Protein AF-A0A2A4AKC6-F1 (afdb_monomer_lite)

Secondary structure (DSSP, 8-state):
---HHHHT-HHHHGGGGT-EEE-S---HHHHHTT---HHHHHHHHHHHHH-TTSEEEEETTTTEEEEE-HHHHHHHHHHHHHHHHHHHTT-----

Sequence (95 aa):
MMGQELFEHPKRQYPHYNITVLDDLGAPEAHLEGIATEEQVAAMDAALENFPDAAITFDEEGGHWIVGEEADINRMFADRDAFVDALENNEDPGI

Structure (mmCIF, N/CA/C/O backbone):
data_AF-A0A2A4AKC6-F1
#
_entry.id   AF-A0A2A4AKC6-F1
#
loop_
_atom_site.group_PDB
_atom_site.id
_atom_site.type_symbol
_atom_site.label_atom_id
_atom_site.label_alt_id
_atom_site.label_comp_id
_atom_site.label_asym_id
_atom_site.label_entity_id
_atom_site.label_seq_id
_atom_site.pdbx_PDB_ins_code
_atom_site.Cartn_x
_atom_site.Cartn_y
_atom_site.Cartn_z
_atom_site.occupancy
_atom_site.B_iso_or_equiv
_atom_site.auth_seq_id
_atom_site.auth_comp_id
_atom_site.auth_asym_id
_atom_site.auth_atom_id
_atom_site.pdbx_PDB_model_num
ATOM 1 N N . MET A 1 1 ? 5.120 -5.886 -16.277 1.00 66.56 1 MET A N 1
ATOM 2 C CA . MET A 1 1 ? 5.962 -4.820 -16.839 1.00 66.56 1 MET A CA 1
ATOM 3 C C . MET A 1 1 ? 5.138 -3.558 -16.804 1.00 66.56 1 MET A C 1
ATOM 5 O O . MET A 1 1 ? 3.994 -3.576 -17.254 1.00 66.56 1 MET A O 1
ATOM 9 N N . MET A 1 2 ? 5.685 -2.541 -16.150 1.00 82.25 2 MET A N 1
ATOM 10 C CA . MET A 1 2 ? 5.024 -1.272 -15.901 1.00 82.25 2 MET A CA 1
ATOM 11 C C . MET A 1 2 ? 5.232 -0.336 -17.087 1.00 82.25 2 MET A C 1
ATOM 13 O O . MET A 1 2 ? 6.366 -0.076 -17.463 1.00 82.25 2 MET A O 1
ATOM 17 N N . GLY A 1 3 ? 4.145 0.168 -17.663 1.00 83.38 3 GLY A N 1
ATOM 18 C CA . GLY A 1 3 ? 4.204 1.203 -18.692 1.00 83.38 3 GLY A CA 1
ATOM 19 C C . GLY A 1 3 ? 4.268 2.609 -18.109 1.00 83.38 3 GLY A C 1
ATOM 20 O O . GLY A 1 3 ? 3.814 2.843 -16.987 1.00 83.38 3 GLY A O 1
ATOM 21 N N . GLN A 1 4 ? 4.729 3.574 -18.911 1.00 84.69 4 GLN A N 1
ATOM 22 C CA . GLN A 1 4 ? 4.801 4.988 -18.516 1.00 84.69 4 GLN A CA 1
ATOM 23 C C . GLN A 1 4 ? 3.454 5.542 -18.018 1.00 84.69 4 GLN A C 1
ATOM 25 O O . GLN A 1 4 ? 3.405 6.211 -16.991 1.00 84.69 4 GLN A O 1
ATOM 30 N N . GLU A 1 5 ? 2.346 5.233 -18.700 1.00 85.50 5 GLU A N 1
ATOM 31 C CA . GLU A 1 5 ? 1.013 5.704 -18.288 1.00 85.50 5 GLU A CA 1
ATOM 32 C C . GLU A 1 5 ? 0.605 5.155 -16.911 1.00 85.50 5 GLU A C 1
ATOM 34 O O . GLU A 1 5 ? -0.046 5.844 -16.127 1.00 85.50 5 GLU A O 1
ATOM 39 N N . LEU A 1 6 ? 0.982 3.910 -16.607 1.00 83.44 6 LEU A N 1
ATOM 40 C CA . LEU A 1 6 ? 0.717 3.304 -15.306 1.00 83.44 6 LEU A CA 1
ATOM 41 C C . LEU A 1 6 ? 1.603 3.919 -14.227 1.00 83.44 6 LEU A C 1
ATOM 43 O O . LEU A 1 6 ? 1.101 4.225 -13.146 1.00 83.44 6 LEU A O 1
ATOM 47 N N . PHE A 1 7 ? 2.878 4.156 -14.528 1.00 85.38 7 PHE A N 1
ATOM 48 C CA . PHE A 1 7 ? 3.805 4.826 -13.621 1.00 85.38 7 PHE A CA 1
ATOM 49 C C . PHE A 1 7 ? 3.312 6.232 -13.236 1.00 85.38 7 PHE A C 1
ATOM 51 O O . PHE A 1 7 ? 3.211 6.553 -12.055 1.00 85.38 7 PHE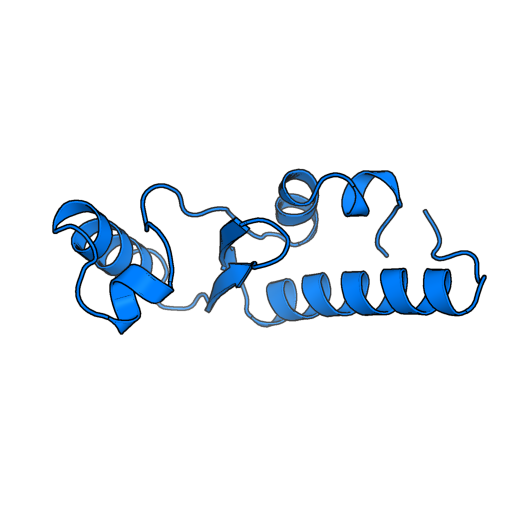 A O 1
ATOM 58 N N . GLU A 1 8 ? 2.878 7.035 -14.213 1.00 87.69 8 GLU A N 1
ATOM 59 C CA . GLU A 1 8 ? 2.341 8.388 -13.988 1.00 87.69 8 GLU A CA 1
ATOM 60 C C . GLU A 1 8 ? 0.970 8.403 -13.279 1.00 87.69 8 GLU A C 1
ATOM 62 O O . GLU A 1 8 ? 0.503 9.449 -12.809 1.00 87.69 8 GLU A O 1
ATOM 67 N N . HIS A 1 9 ? 0.300 7.251 -13.177 1.00 90.25 9 HIS A N 1
ATOM 68 C CA . HIS A 1 9 ? -1.010 7.113 -12.548 1.00 90.25 9 HIS A CA 1
ATOM 69 C C . HIS A 1 9 ? -1.053 5.944 -11.545 1.00 90.25 9 HIS A C 1
ATOM 71 O O . HIS A 1 9 ? -1.711 4.936 -11.823 1.00 90.25 9 HIS A O 1
ATOM 77 N N . PRO A 1 10 ? -0.466 6.090 -10.336 1.00 86.12 10 PRO A N 1
ATOM 78 C CA . PRO A 1 10 ? -0.362 5.023 -9.330 1.00 86.12 10 PRO A CA 1
ATOM 79 C C . PRO A 1 10 ? -1.671 4.284 -9.038 1.00 86.12 10 PRO A C 1
ATOM 81 O O . PRO A 1 10 ? -1.712 3.056 -9.031 1.00 86.12 10 PRO A O 1
ATOM 84 N N . LYS A 1 11 ? -2.793 5.012 -8.941 1.00 89.44 11 LYS A N 1
ATOM 85 C CA . LYS A 1 11 ? -4.129 4.416 -8.751 1.00 89.44 11 LYS A CA 1
ATOM 86 C C . LYS A 1 11 ? -4.543 3.421 -9.832 1.00 89.44 11 LYS A C 1
ATOM 88 O O . LYS A 1 11 ? -5.314 2.506 -9.558 1.00 89.44 11 LYS A O 1
ATOM 93 N N . ARG A 1 12 ? -4.091 3.621 -11.072 1.00 91.50 12 ARG A N 1
ATOM 94 C CA . ARG A 1 12 ? -4.410 2.721 -12.184 1.00 91.50 12 ARG A CA 1
ATOM 95 C C . ARG A 1 12 ? -3.614 1.433 -12.113 1.00 91.50 12 ARG A C 1
ATOM 97 O O . ARG A 1 12 ? -4.040 0.475 -12.734 1.00 91.50 12 ARG A O 1
ATOM 104 N N . GLN A 1 13 ? -2.515 1.395 -11.364 1.00 92.25 13 GLN A N 1
ATOM 105 C CA . GLN A 1 13 ? -1.664 0.218 -11.244 1.00 92.25 13 GLN A CA 1
ATOM 106 C C . GLN A 1 13 ? -2.334 -0.881 -10.424 1.00 92.25 13 GLN A C 1
ATOM 108 O O . GLN A 1 13 ? -2.289 -2.038 -10.829 1.00 92.25 13 GLN A O 1
ATOM 113 N N . TYR A 1 14 ? -2.995 -0.532 -9.315 1.00 95.25 14 TYR A N 1
ATOM 114 C CA . TYR A 1 14 ? -3.489 -1.511 -8.342 1.00 95.25 14 TYR A CA 1
ATOM 115 C C . TYR A 1 14 ? -4.330 -2.645 -8.958 1.00 95.25 14 TYR A C 1
ATOM 117 O O . TYR A 1 14 ? -4.003 -3.811 -8.720 1.00 95.25 14 TYR A O 1
ATOM 125 N N . PRO A 1 15 ? -5.313 -2.379 -9.845 1.00 94.50 15 PRO A N 1
ATOM 126 C CA . PRO A 1 15 ? -6.094 -3.448 -10.467 1.00 94.50 15 PRO A CA 1
ATOM 127 C C . PRO A 1 15 ? -5.272 -4.413 -11.339 1.00 94.50 15 PRO A C 1
ATOM 129 O O . PRO A 1 15 ? -5.662 -5.569 -11.477 1.00 94.50 15 PRO A O 1
ATOM 132 N N . HIS A 1 16 ? -4.137 -3.986 -11.911 1.00 93.62 16 HIS A N 1
ATOM 133 C CA . HIS A 1 16 ? -3.256 -4.872 -12.694 1.00 93.62 16 HIS A CA 1
ATOM 134 C 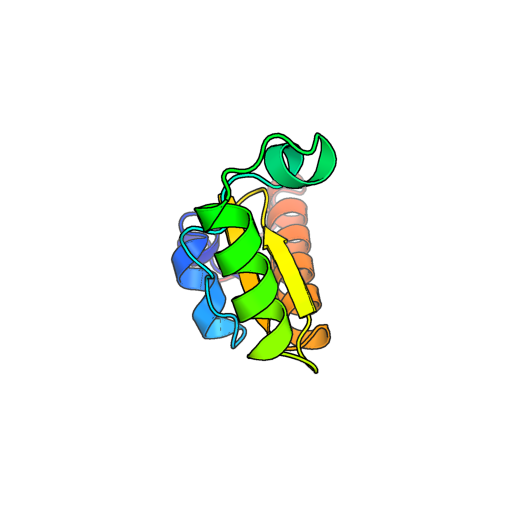C . HIS A 1 16 ? -2.529 -5.906 -11.829 1.00 93.62 16 HIS A C 1
ATOM 136 O O . HIS A 1 16 ? -2.099 -6.942 -12.341 1.00 93.62 16 HIS A O 1
ATOM 142 N N . TYR A 1 17 ? -2.416 -5.634 -10.531 1.00 95.06 17 TYR A N 1
ATOM 143 C CA . TYR A 1 17 ? -1.771 -6.499 -9.552 1.00 95.06 17 TYR A CA 1
ATOM 144 C C . TYR A 1 17 ? -2.780 -7.123 -8.583 1.00 95.06 17 TYR A C 1
ATOM 146 O O . TYR A 1 17 ? -2.371 -7.631 -7.558 1.00 95.06 17 TYR A O 1
ATOM 154 N N . ASN A 1 18 ? -4.088 -7.096 -8.869 1.00 96.25 18 ASN A N 1
ATOM 155 C CA . ASN A 1 18 ? -5.136 -7.557 -7.941 1.00 96.25 18 ASN A CA 1
ATOM 156 C C . ASN A 1 18 ? -5.127 -6.838 -6.575 1.00 96.25 18 ASN A C 1
ATOM 158 O O . ASN A 1 18 ? -5.582 -7.384 -5.571 1.00 96.25 18 ASN A O 1
ATOM 162 N N . ILE A 1 19 ? -4.626 -5.605 -6.537 1.00 97.56 19 ILE A N 1
ATOM 163 C CA . ILE A 1 19 ? -4.547 -4.779 -5.334 1.00 97.56 19 ILE A CA 1
ATOM 164 C C . ILE A 1 19 ? -5.769 -3.860 -5.283 1.00 97.56 19 ILE A C 1
ATOM 166 O O . ILE A 1 19 ? -6.208 -3.314 -6.300 1.00 97.56 19 ILE A O 1
ATOM 170 N N . THR A 1 20 ? -6.312 -3.671 -4.083 1.00 97.00 20 THR A N 1
ATOM 171 C CA . THR A 1 20 ? -7.438 -2.769 -3.818 1.00 97.00 20 THR A CA 1
ATOM 172 C C . THR A 1 20 ? -7.004 -1.638 -2.893 1.00 97.00 20 THR A C 1
ATOM 174 O O . THR A 1 20 ? -6.206 -1.853 -1.988 1.00 97.00 20 THR A O 1
ATOM 177 N N . VAL A 1 21 ? -7.531 -0.433 -3.113 1.00 96.88 21 VAL A N 1
ATOM 178 C CA . VAL A 1 21 ? -7.314 0.718 -2.224 1.00 96.88 21 VAL A CA 1
ATOM 179 C C . VAL A 1 21 ? -8.248 0.626 -1.021 1.00 96.88 21 VAL A C 1
ATOM 181 O O . VAL A 1 21 ? -9.422 0.289 -1.171 1.00 96.88 21 VAL A O 1
ATOM 184 N N . LEU A 1 22 ? -7.723 0.956 0.154 1.00 96.56 22 LEU A N 1
ATOM 185 C CA . LEU A 1 22 ? -8.490 1.161 1.373 1.00 96.56 22 LEU A CA 1
ATOM 186 C C . LEU A 1 22 ? -8.575 2.664 1.656 1.00 96.56 22 LEU A C 1
ATOM 188 O O . LEU A 1 22 ? -7.562 3.329 1.878 1.00 96.56 22 LEU A O 1
ATOM 192 N N . ASP A 1 23 ? -9.789 3.201 1.622 1.00 92.38 23 ASP A N 1
ATOM 193 C CA . ASP A 1 23 ? -10.058 4.610 1.904 1.00 92.38 23 ASP A CA 1
ATOM 194 C C . ASP A 1 23 ? -10.310 4.842 3.403 1.00 92.38 23 ASP A C 1
ATOM 196 O O . ASP A 1 23 ? -10.558 3.910 4.162 1.00 92.38 23 ASP A O 1
ATOM 200 N N . ASP A 1 24 ? -10.247 6.103 3.833 1.00 93.12 24 ASP A N 1
ATOM 201 C CA . ASP A 1 24 ? -10.605 6.561 5.188 1.00 93.12 24 ASP A CA 1
ATOM 202 C C . ASP A 1 24 ? -9.740 6.035 6.351 1.00 93.12 24 ASP A C 1
ATOM 204 O O . ASP A 1 24 ? -9.984 6.369 7.509 1.00 93.12 24 ASP A O 1
ATOM 208 N N . LEU A 1 25 ? -8.654 5.313 6.062 1.00 96.19 25 LEU A N 1
ATOM 209 C CA . LEU A 1 25 ? -7.693 4.861 7.076 1.00 96.19 25 LEU A CA 1
ATOM 210 C C . LEU A 1 25 ? -6.806 6.002 7.609 1.00 96.19 25 LEU A C 1
ATOM 212 O O . LEU A 1 25 ? -6.182 5.845 8.646 1.00 96.19 25 LEU A O 1
ATOM 216 N N . GLY A 1 26 ? -6.741 7.165 6.957 1.00 94.12 26 GLY A N 1
ATOM 217 C CA . GLY A 1 26 ? -5.848 8.258 7.373 1.00 94.12 26 GLY A CA 1
ATOM 218 C C . GLY A 1 26 ? -4.368 7.989 7.069 1.00 94.12 26 GLY A C 1
ATOM 219 O O . GLY A 1 26 ? -4.033 7.050 6.356 1.00 94.12 26 GLY A O 1
ATOM 220 N N . ALA A 1 27 ? -3.468 8.841 7.563 1.00 95.50 27 ALA A N 1
ATOM 221 C CA . ALA A 1 27 ? -2.029 8.697 7.322 1.00 95.50 27 ALA A CA 1
ATOM 222 C C . ALA A 1 27 ? -1.402 7.636 8.255 1.00 95.50 27 ALA A C 1
ATOM 224 O O . ALA A 1 27 ? -1.818 7.551 9.416 1.00 95.50 27 ALA A O 1
ATOM 225 N N . PRO A 1 28 ? -0.393 6.862 7.815 1.00 96.38 28 PRO A N 1
ATOM 226 C CA . PRO A 1 28 ? 0.321 5.914 8.677 1.00 96.38 28 PRO A CA 1
ATOM 227 C C . PRO A 1 28 ? 0.889 6.538 9.948 1.00 96.38 28 PRO A C 1
ATOM 229 O O . PRO A 1 28 ? 0.776 5.958 11.028 1.00 96.38 28 PRO A O 1
ATOM 232 N N . GLU A 1 29 ? 1.431 7.749 9.849 1.00 96.06 29 GLU A N 1
ATOM 233 C CA . GLU A 1 29 ? 1.993 8.486 10.979 1.00 96.06 29 GLU A CA 1
ATOM 234 C C . GLU A 1 29 ? 0.934 8.752 12.049 1.00 96.06 29 GLU A C 1
ATOM 236 O O . GLU A 1 29 ? 1.227 8.663 13.237 1.00 96.06 29 GLU A O 1
ATOM 241 N N . ALA A 1 30 ? -0.320 8.993 11.650 1.00 95.06 30 ALA A N 1
AT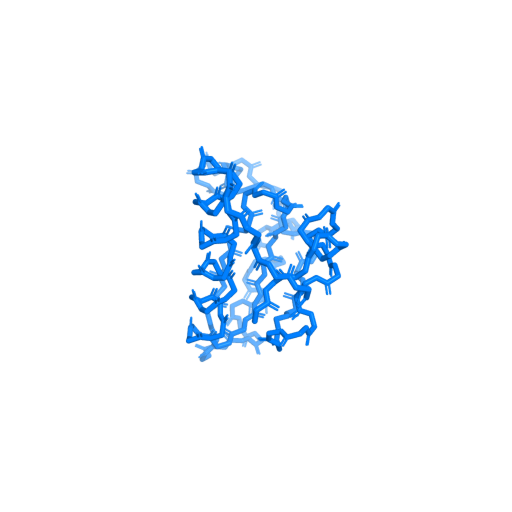OM 242 C CA . ALA A 1 30 ? -1.400 9.223 12.600 1.00 95.06 30 ALA A CA 1
ATOM 243 C C . ALA A 1 30 ? -1.661 7.987 13.477 1.00 95.06 30 ALA A C 1
ATOM 245 O O . ALA A 1 30 ? -1.893 8.120 14.681 1.00 95.06 30 ALA A O 1
ATOM 246 N N . HIS A 1 31 ? -1.574 6.785 12.899 1.00 93.94 31 HIS A N 1
ATOM 247 C CA . HIS A 1 31 ? -1.689 5.528 13.646 1.00 93.94 31 HIS A CA 1
ATOM 248 C C . HIS A 1 31 ? -0.480 5.291 14.549 1.00 93.94 31 HIS A C 1
ATOM 250 O O . HIS A 1 31 ? -0.647 4.943 15.716 1.00 93.94 31 HIS A O 1
ATOM 256 N N . LEU A 1 32 ? 0.732 5.523 14.037 1.00 93.69 32 LEU A N 1
ATOM 257 C CA . LEU A 1 32 ? 1.976 5.326 14.790 1.00 93.69 32 LEU A CA 1
ATOM 258 C C . LEU A 1 32 ? 2.096 6.271 15.991 1.00 93.69 32 LEU A C 1
ATOM 260 O O . LEU A 1 32 ? 2.554 5.867 17.060 1.00 93.69 32 LEU A O 1
ATOM 264 N N . GLU A 1 33 ? 1.676 7.522 15.825 1.00 96.06 33 GLU A N 1
ATOM 265 C CA . GLU A 1 33 ? 1.711 8.547 16.869 1.00 96.06 33 GLU A CA 1
ATOM 266 C C . GLU A 1 33 ? 0.498 8.480 17.811 1.00 96.06 33 GLU A C 1
ATOM 268 O O . GLU A 1 33 ? 0.445 9.209 18.803 1.00 96.06 33 GLU A O 1
ATOM 273 N N . GLY A 1 34 ? -0.477 7.605 17.531 1.00 94.06 34 GLY A N 1
ATOM 274 C CA . GLY A 1 34 ? -1.700 7.474 18.324 1.00 94.06 34 GLY A CA 1
ATOM 275 C C . GLY A 1 34 ? -2.607 8.706 18.253 1.00 94.06 34 GLY A C 1
ATOM 276 O O . GLY A 1 34 ? -3.335 8.989 19.204 1.00 94.06 34 GLY A O 1
ATOM 277 N N . ILE A 1 35 ? -2.538 9.454 17.149 1.00 96.75 35 ILE A N 1
ATOM 278 C CA . ILE A 1 35 ? -3.346 10.655 16.885 1.00 96.75 35 ILE A CA 1
ATOM 279 C C . ILE A 1 35 ? -4.400 10.436 15.792 1.00 96.75 35 ILE A C 1
ATOM 281 O O . ILE A 1 35 ? -5.125 11.373 15.452 1.00 96.75 35 ILE A O 1
ATOM 285 N N . ALA A 1 36 ? -4.483 9.225 15.234 1.00 96.75 36 ALA A N 1
ATOM 286 C CA . ALA A 1 36 ? -5.558 8.824 14.338 1.00 96.75 36 ALA A CA 1
ATOM 287 C C . ALA A 1 36 ? -6.920 9.042 15.012 1.00 96.75 36 ALA A C 1
ATOM 289 O O . ALA A 1 36 ? -7.084 8.837 16.219 1.00 96.75 36 ALA A O 1
ATOM 290 N N . THR A 1 37 ? -7.904 9.485 14.233 1.00 97.94 37 THR A N 1
ATOM 291 C CA . THR A 1 37 ? -9.265 9.677 14.745 1.00 97.94 37 THR A CA 1
ATOM 292 C C . THR A 1 37 ? -9.893 8.331 15.110 1.00 97.94 37 THR A C 1
ATOM 294 O O . THR A 1 37 ? -9.508 7.291 14.581 1.00 97.94 37 THR A O 1
ATOM 297 N N . GLU A 1 38 ? -10.909 8.337 15.979 1.00 97.19 38 GLU A N 1
ATOM 298 C CA . GLU A 1 38 ? -11.656 7.112 16.313 1.00 97.19 38 GLU A CA 1
ATOM 299 C C . GLU A 1 38 ? -12.222 6.426 15.056 1.00 97.19 38 GLU A C 1
ATOM 301 O O . GLU A 1 38 ? -12.216 5.202 14.963 1.00 97.19 38 GLU A O 1
ATOM 306 N N . GLU A 1 39 ? -12.649 7.213 14.062 1.00 97.12 39 GLU A N 1
ATOM 307 C CA . GLU A 1 39 ? -13.125 6.713 12.767 1.00 97.12 39 GLU A CA 1
ATOM 308 C C . GLU A 1 39 ? -12.011 6.017 11.969 1.00 97.12 39 GLU A C 1
ATOM 310 O O . GLU A 1 39 ? -12.237 4.940 11.427 1.00 97.12 39 GLU A O 1
ATOM 315 N N . GLN A 1 40 ? -10.801 6.586 11.938 1.00 97.56 40 GLN A N 1
ATOM 316 C CA . GLN A 1 40 ? -9.645 6.005 11.242 1.00 97.56 40 GLN A CA 1
ATOM 317 C C . GLN A 1 40 ? -9.168 4.710 11.904 1.00 97.56 40 GLN A C 1
ATOM 319 O O . GLN A 1 40 ? -8.834 3.750 11.211 1.00 97.56 40 GLN A O 1
ATOM 324 N N . VAL A 1 41 ? -9.155 4.667 13.240 1.00 97.00 41 VAL A N 1
ATOM 325 C CA . VAL A 1 41 ? -8.822 3.451 13.999 1.00 97.00 41 VAL A CA 1
ATOM 326 C C . VAL A 1 41 ? -9.855 2.361 13.720 1.00 97.00 41 VAL A C 1
ATOM 328 O O . VAL A 1 41 ? -9.483 1.254 13.344 1.00 97.00 41 VAL A O 1
ATOM 331 N N . ALA A 1 42 ? -11.148 2.688 13.799 1.00 97.12 42 ALA A N 1
ATOM 332 C CA . ALA A 1 42 ? -12.213 1.735 13.497 1.00 97.12 42 ALA A CA 1
ATOM 333 C C . ALA A 1 42 ? -12.167 1.240 12.039 1.00 97.12 42 ALA A C 1
ATOM 335 O O . ALA A 1 42 ? -12.434 0.067 11.783 1.00 97.12 42 ALA A O 1
ATOM 336 N N . ALA A 1 43 ? -11.816 2.107 11.084 1.00 97.25 43 ALA A N 1
ATOM 337 C CA . ALA A 1 43 ? -11.645 1.724 9.684 1.00 97.25 43 ALA A CA 1
ATOM 338 C C . ALA A 1 43 ? -10.455 0.770 9.485 1.00 97.25 43 ALA A C 1
ATOM 340 O O . ALA A 1 43 ? -10.577 -0.206 8.744 1.00 97.25 43 ALA A O 1
ATOM 341 N N . MET A 1 44 ? -9.332 1.008 10.173 1.00 96.94 44 MET A N 1
ATOM 342 C CA . MET A 1 44 ? -8.172 0.110 10.162 1.00 96.94 44 MET A CA 1
ATOM 343 C C . MET A 1 44 ? -8.511 -1.258 10.768 1.00 96.94 44 MET A C 1
ATOM 345 O O . MET A 1 44 ? -8.235 -2.286 10.149 1.00 96.94 44 MET A O 1
ATOM 349 N N . ASP A 1 45 ? -9.164 -1.281 11.932 1.00 96.12 45 ASP A N 1
ATOM 350 C CA . ASP A 1 45 ? -9.600 -2.523 12.580 1.00 96.12 45 ASP A CA 1
ATOM 351 C C . ASP A 1 45 ? -10.546 -3.316 11.664 1.00 96.12 45 ASP A C 1
ATOM 353 O O . ASP A 1 45 ? -10.345 -4.508 11.431 1.00 96.12 45 ASP A O 1
ATOM 357 N N . ALA A 1 46 ? -11.528 -2.643 11.054 1.00 97.06 46 ALA A N 1
ATOM 358 C CA . ALA A 1 46 ? -12.439 -3.267 10.100 1.00 97.06 46 ALA A CA 1
ATOM 359 C C . ALA A 1 46 ? -11.712 -3.805 8.856 1.00 97.06 46 ALA A C 1
ATOM 361 O O . ALA A 1 46 ? -12.092 -4.849 8.323 1.00 97.06 46 ALA A O 1
ATOM 362 N N . ALA A 1 47 ? -10.676 -3.119 8.367 1.00 97.00 47 ALA A N 1
ATOM 363 C CA . ALA A 1 47 ? -9.876 -3.611 7.250 1.00 97.00 47 ALA A CA 1
ATOM 364 C C . ALA A 1 47 ? -9.124 -4.898 7.626 1.00 97.00 47 ALA A C 1
ATOM 366 O O . ALA A 1 47 ? -9.189 -5.878 6.884 1.00 97.00 47 ALA A O 1
ATOM 367 N N . LEU A 1 48 ? -8.487 -4.934 8.799 1.00 96.12 48 LEU A N 1
ATOM 368 C CA . LEU A 1 48 ? -7.784 -6.119 9.304 1.00 96.12 48 LEU A CA 1
ATOM 369 C C . LEU A 1 48 ? -8.732 -7.311 9.518 1.00 96.12 48 LEU A C 1
ATOM 371 O O . LEU A 1 48 ? -8.370 -8.447 9.218 1.00 96.12 48 LEU A O 1
ATOM 375 N N . GLU A 1 49 ? -9.959 -7.066 9.985 1.00 97.31 49 GLU A N 1
ATOM 376 C CA . GLU A 1 49 ? -10.981 -8.109 10.140 1.00 97.31 49 GLU A CA 1
ATOM 377 C C . GLU A 1 49 ? -11.513 -8.637 8.799 1.00 97.31 49 GLU A C 1
ATOM 379 O O . GLU A 1 49 ? -11.756 -9.838 8.660 1.00 97.31 49 GLU A O 1
ATOM 384 N N . ASN A 1 50 ? -11.700 -7.760 7.807 1.00 96.81 50 ASN A N 1
ATOM 385 C CA . ASN A 1 50 ? -12.214 -8.139 6.487 1.00 96.81 50 ASN A CA 1
ATOM 386 C C . ASN A 1 50 ? -11.175 -8.870 5.627 1.00 96.81 50 ASN A C 1
ATOM 388 O O . ASN A 1 50 ? -11.551 -9.649 4.748 1.00 96.81 50 ASN A O 1
ATOM 392 N N . PHE A 1 51 ? -9.886 -8.629 5.872 1.00 96.06 51 PHE A N 1
ATOM 393 C CA . PHE A 1 51 ? -8.782 -9.175 5.086 1.00 96.06 51 PHE A CA 1
ATOM 394 C C . PHE A 1 51 ? -7.730 -9.876 5.965 1.00 96.06 51 PHE A C 1
ATOM 396 O O . PHE A 1 51 ? -6.562 -9.490 5.949 1.00 96.06 51 PHE A O 1
ATOM 403 N N . PRO A 1 52 ? -8.103 -10.934 6.710 1.00 94.62 52 PRO A N 1
ATOM 404 C CA . PRO A 1 52 ? -7.225 -11.549 7.710 1.00 94.62 52 PRO A CA 1
ATOM 405 C C . PRO A 1 52 ? -5.994 -12.246 7.110 1.00 94.62 52 PRO A C 1
ATOM 407 O O . PRO A 1 52 ? -4.979 -12.383 7.787 1.00 94.62 52 PRO A O 1
ATOM 410 N N . ASP A 1 53 ? -6.089 -12.683 5.852 1.00 95.38 53 ASP A N 1
ATOM 411 C CA . ASP A 1 53 ? -5.032 -13.410 5.138 1.00 95.38 53 ASP A CA 1
ATOM 412 C C . ASP A 1 53 ? -4.325 -12.549 4.072 1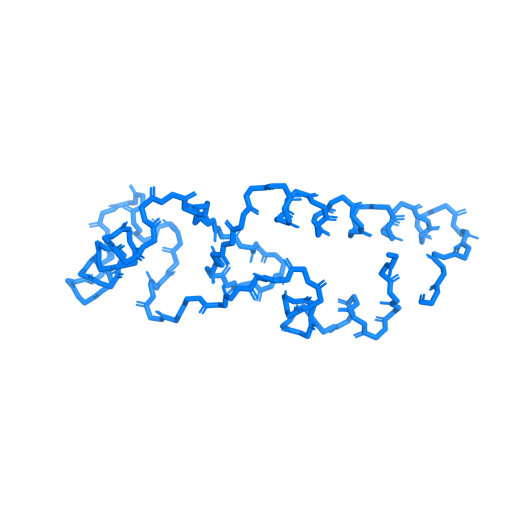.00 95.38 53 ASP A C 1
ATOM 414 O O . ASP A 1 53 ? -3.436 -13.037 3.374 1.00 95.38 53 ASP A O 1
ATOM 418 N N . ALA A 1 54 ? -4.727 -11.282 3.910 1.00 96.69 54 ALA A N 1
ATOM 419 C CA . ALA A 1 54 ? -4.117 -10.375 2.942 1.00 96.69 54 ALA A CA 1
ATOM 420 C C . ALA A 1 54 ? -3.090 -9.465 3.621 1.00 96.69 54 ALA A C 1
ATOM 422 O O . ALA A 1 54 ? -3.187 -9.149 4.807 1.00 96.69 54 ALA A O 1
ATOM 423 N N . ALA A 1 55 ? -2.123 -8.988 2.845 1.00 97.50 55 ALA A N 1
ATOM 424 C CA . ALA A 1 55 ? -1.236 -7.934 3.295 1.00 97.50 55 ALA A CA 1
ATOM 425 C C . ALA A 1 55 ? -1.948 -6.583 3.156 1.00 97.50 55 ALA A C 1
ATOM 427 O O . ALA A 1 55 ? -2.480 -6.260 2.093 1.00 97.50 55 ALA A O 1
ATOM 428 N N . ILE A 1 56 ? -1.930 -5.796 4.232 1.00 97.38 56 ILE A N 1
ATOM 429 C CA . ILE A 1 56 ? -2.336 -4.389 4.242 1.00 97.38 56 ILE A CA 1
ATOM 430 C C . ILE A 1 56 ? -1.075 -3.552 4.424 1.00 97.38 56 ILE A C 1
ATOM 432 O O . ILE A 1 56 ? -0.319 -3.765 5.372 1.00 97.38 56 ILE A O 1
ATOM 436 N N . THR A 1 57 ? -0.835 -2.609 3.517 1.00 97.06 57 THR A N 1
ATOM 437 C CA . THR A 1 57 ? 0.328 -1.715 3.574 1.00 97.06 57 THR A CA 1
ATOM 438 C C . THR A 1 57 ? -0.017 -0.329 3.044 1.00 97.06 57 THR A C 1
ATOM 440 O O . THR A 1 57 ? -1.077 -0.128 2.449 1.00 97.06 57 THR A O 1
ATOM 443 N N . PHE A 1 58 ? 0.875 0.631 3.260 1.00 97.25 58 PHE A N 1
ATOM 444 C CA . PHE A 1 58 ? 0.771 1.968 2.698 1.00 97.25 58 PHE A CA 1
ATOM 445 C C . PHE A 1 58 ? 1.715 2.110 1.502 1.00 97.25 58 PHE A C 1
ATOM 447 O O . PHE A 1 58 ? 2.918 1.895 1.619 1.00 97.25 58 PHE A O 1
ATOM 454 N N . ASP A 1 59 ? 1.156 2.462 0.348 1.00 96.31 59 ASP A N 1
ATOM 455 C CA . ASP A 1 59 ? 1.906 2.858 -0.839 1.00 96.31 59 ASP A CA 1
ATOM 456 C C . ASP A 1 59 ? 2.224 4.356 -0.748 1.00 96.31 59 ASP A C 1
ATOM 458 O O . ASP A 1 59 ? 1.351 5.191 -0.994 1.00 96.31 59 ASP A O 1
ATOM 462 N N . GLU A 1 60 ? 3.467 4.690 -0.389 1.00 92.69 60 GLU A N 1
ATOM 463 C CA . GLU A 1 60 ? 3.922 6.075 -0.205 1.00 92.69 60 GLU A CA 1
ATOM 464 C C . GLU A 1 60 ? 3.867 6.900 -1.495 1.00 92.69 60 GLU A C 1
ATOM 466 O O . GLU A 1 60 ? 3.458 8.061 -1.465 1.00 92.69 60 GLU A O 1
ATOM 471 N N . GLU A 1 61 ? 4.225 6.311 -2.638 1.00 89.94 61 GLU A N 1
ATOM 472 C CA . GLU A 1 61 ? 4.206 7.023 -3.920 1.00 89.94 61 GLU A CA 1
ATOM 473 C C . GLU A 1 61 ? 2.778 7.283 -4.403 1.00 89.94 61 GLU A C 1
ATOM 475 O O . GLU A 1 61 ? 2.484 8.322 -4.998 1.00 89.94 61 GLU A O 1
ATOM 480 N N . GLY A 1 62 ? 1.879 6.329 -4.147 1.00 90.19 62 GLY A N 1
ATOM 481 C CA . GLY A 1 62 ? 0.460 6.474 -4.442 1.00 90.19 62 GLY A CA 1
ATOM 482 C C . GLY A 1 62 ? -0.285 7.341 -3.429 1.00 90.19 62 GLY A C 1
ATOM 483 O O . GLY A 1 62 ? -1.290 7.953 -3.786 1.00 90.19 62 GLY A O 1
ATOM 484 N N . GLY A 1 63 ? 0.193 7.411 -2.185 1.00 93.81 63 GLY A N 1
ATOM 485 C CA . GLY A 1 63 ? -0.496 8.054 -1.067 1.00 93.81 63 GLY A CA 1
ATOM 486 C C . GLY A 1 63 ? -1.741 7.289 -0.607 1.00 93.81 63 GLY A C 1
ATOM 487 O O . GLY A 1 63 ? -2.730 7.912 -0.211 1.00 93.81 63 GLY A O 1
ATOM 488 N N . HIS A 1 64 ? -1.728 5.955 -0.699 1.00 96.06 64 HIS A N 1
ATOM 489 C CA . HIS A 1 64 ? -2.893 5.109 -0.427 1.00 96.06 64 HIS A CA 1
ATOM 490 C C . HIS A 1 64 ? -2.561 3.914 0.454 1.00 96.06 64 HIS A C 1
ATOM 492 O O . HIS A 1 64 ? -1.559 3.235 0.252 1.00 96.06 64 HIS A O 1
ATOM 498 N N . TRP A 1 65 ? -3.476 3.591 1.366 1.00 97.75 65 TRP A N 1
ATOM 499 C CA . TRP A 1 65 ? -3.521 2.249 1.927 1.00 97.75 65 TRP A CA 1
ATOM 500 C C . TRP A 1 65 ? -4.009 1.277 0.867 1.00 97.75 65 TRP A C 1
ATOM 502 O O . TRP A 1 65 ? -4.953 1.563 0.126 1.00 97.75 65 TRP A O 1
ATOM 512 N N . ILE A 1 66 ? -3.358 0.127 0.801 1.00 97.94 66 ILE A N 1
ATOM 513 C CA . ILE A 1 66 ? -3.637 -0.909 -0.177 1.00 97.94 66 ILE A CA 1
ATOM 514 C C . ILE A 1 66 ? -3.718 -2.274 0.493 1.00 97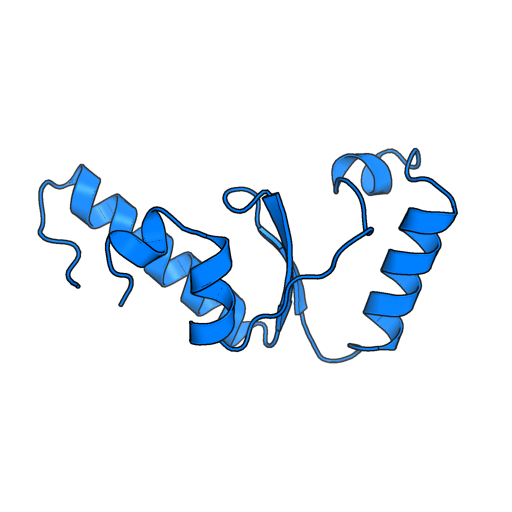.94 66 ILE A C 1
ATOM 516 O O . ILE A 1 66 ? -3.052 -2.534 1.496 1.00 97.94 66 ILE A O 1
ATOM 520 N N . VAL A 1 67 ? -4.536 -3.147 -0.088 1.00 98.31 67 VAL A N 1
ATOM 521 C CA . VAL A 1 67 ? -4.718 -4.532 0.340 1.00 98.31 67 VAL A CA 1
ATOM 522 C C . VAL A 1 67 ? -4.625 -5.488 -0.844 1.00 98.31 67 VAL A C 1
ATOM 524 O O . VAL A 1 67 ? -5.138 -5.200 -1.929 1.00 98.31 67 VAL A O 1
ATOM 527 N N . GLY A 1 68 ? -3.974 -6.630 -0.637 1.00 97.88 68 GLY A N 1
ATOM 528 C CA . GLY A 1 68 ? -3.805 -7.674 -1.647 1.00 97.88 68 GLY A CA 1
ATOM 529 C C . GLY A 1 68 ? -2.944 -8.830 -1.145 1.00 97.88 68 GLY A C 1
ATOM 530 O O . GLY A 1 68 ? -2.503 -8.840 0.005 1.00 97.88 68 GLY A O 1
ATOM 531 N N . GLU A 1 69 ? -2.687 -9.819 -2.001 1.00 97.94 69 GLU A N 1
ATOM 532 C CA . GLU A 1 69 ? -1.688 -10.842 -1.683 1.00 97.94 69 GLU A CA 1
ATOM 533 C C . GLU A 1 69 ? -0.295 -10.203 -1.580 1.00 97.94 69 GLU A C 1
ATOM 535 O O . GLU A 1 69 ? 0.078 -9.354 -2.392 1.00 97.94 69 GLU A O 1
ATOM 540 N N . GLU A 1 70 ? 0.512 -10.640 -0.611 1.00 97.06 70 GLU A N 1
ATOM 541 C CA . GLU A 1 70 ? 1.872 -10.119 -0.412 1.00 97.06 70 GLU A CA 1
ATOM 542 C C . GLU A 1 70 ? 2.727 -10.250 -1.685 1.00 97.06 70 GLU A C 1
ATOM 544 O O . GLU A 1 70 ? 3.456 -9.332 -2.055 1.00 97.06 70 GLU A O 1
ATOM 549 N N . ALA A 1 71 ? 2.597 -11.371 -2.402 1.00 97.38 71 ALA A N 1
ATOM 550 C CA . ALA A 1 71 ? 3.306 -11.600 -3.658 1.00 97.38 71 ALA A CA 1
ATOM 551 C C . ALA A 1 71 ? 2.914 -10.592 -4.752 1.00 97.38 71 ALA A C 1
ATOM 553 O O . ALA A 1 71 ? 3.763 -10.176 -5.542 1.00 97.38 71 ALA A O 1
ATOM 554 N N . ASP A 1 72 ? 1.647 -10.185 -4.787 1.00 97.50 72 ASP A N 1
ATOM 555 C CA . ASP A 1 72 ? 1.122 -9.231 -5.757 1.00 97.50 72 ASP A CA 1
ATOM 556 C C . ASP A 1 72 ? 1.584 -7.799 -5.457 1.00 97.50 72 ASP A C 1
ATOM 558 O O . ASP A 1 72 ? 2.039 -7.099 -6.366 1.00 97.50 72 ASP A O 1
ATOM 562 N N . ILE A 1 73 ? 1.563 -7.400 -4.182 1.00 97.38 73 ILE A N 1
ATOM 563 C CA . ILE A 1 73 ? 2.101 -6.114 -3.710 1.00 97.38 73 ILE A CA 1
ATOM 564 C C . ILE A 1 73 ? 3.606 -6.023 -3.980 1.00 97.38 73 ILE A C 1
ATOM 566 O O . ILE A 1 73 ? 4.070 -5.051 -4.576 1.00 97.38 73 ILE A O 1
ATOM 570 N N . ASN A 1 74 ? 4.367 -7.060 -3.621 1.00 96.94 74 ASN A N 1
ATOM 571 C CA . ASN A 1 74 ? 5.812 -7.095 -3.856 1.00 96.94 74 ASN A CA 1
ATOM 572 C C . ASN A 1 74 ? 6.151 -7.036 -5.348 1.00 96.94 74 ASN A C 1
ATOM 574 O O . ASN A 1 74 ? 7.107 -6.370 -5.740 1.00 96.94 74 ASN A O 1
ATOM 578 N N . ARG A 1 75 ? 5.358 -7.700 -6.197 1.00 96.19 75 ARG A N 1
ATOM 579 C CA . ARG A 1 75 ? 5.516 -7.622 -7.652 1.00 96.19 75 ARG A CA 1
ATOM 580 C C . ARG A 1 75 ? 5.240 -6.213 -8.179 1.00 96.19 75 ARG A C 1
ATOM 582 O O . ARG A 1 75 ? 5.977 -5.764 -9.048 1.00 96.19 75 ARG A O 1
ATOM 589 N N . MET A 1 76 ? 4.223 -5.517 -7.666 1.00 95.69 76 MET A N 1
ATOM 590 C CA . MET A 1 76 ? 3.944 -4.129 -8.054 1.00 95.69 76 MET A CA 1
ATOM 591 C C . MET A 1 76 ? 5.125 -3.211 -7.736 1.00 95.69 76 MET A C 1
ATOM 593 O O . MET A 1 76 ? 5.550 -2.459 -8.610 1.00 95.69 76 MET A O 1
ATOM 597 N N . PHE A 1 77 ? 5.660 -3.282 -6.514 1.00 95.50 77 PHE A N 1
ATOM 598 C CA . PHE A 1 77 ? 6.804 -2.459 -6.117 1.00 95.50 77 PHE A CA 1
ATOM 599 C C . PHE A 1 77 ? 8.064 -2.811 -6.913 1.00 95.50 77 PHE A C 1
ATOM 601 O O . PHE A 1 77 ? 8.715 -1.915 -7.434 1.00 95.50 77 PHE A O 1
ATOM 608 N N . ALA A 1 78 ? 8.342 -4.098 -7.132 1.00 95.00 78 ALA A N 1
ATOM 609 C CA . ALA A 1 78 ? 9.472 -4.513 -7.961 1.00 95.00 78 ALA A CA 1
ATOM 610 C C . ALA A 1 78 ? 9.367 -4.011 -9.415 1.00 95.00 78 ALA A C 1
ATOM 612 O O . ALA A 1 78 ? 10.368 -3.601 -9.999 1.00 95.00 78 ALA A O 1
ATOM 613 N N . ASP A 1 79 ? 8.166 -4.020 -10.005 1.00 94.00 79 ASP A N 1
ATOM 614 C CA . ASP A 1 79 ? 7.944 -3.489 -11.355 1.00 94.00 79 ASP A CA 1
ATOM 615 C C . ASP A 1 79 ? 8.111 -1.951 -11.402 1.00 94.00 79 ASP A C 1
ATOM 617 O O . AS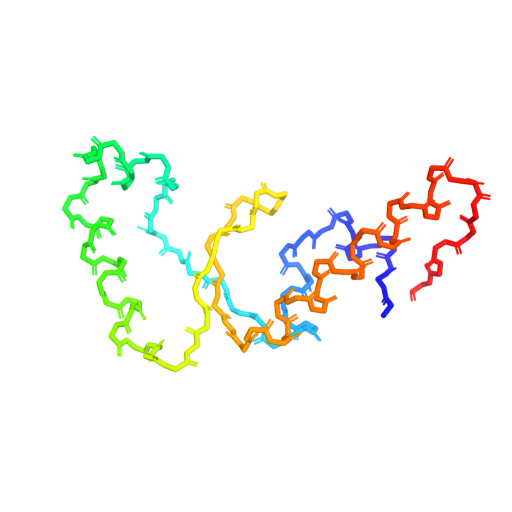P A 1 79 ? 8.505 -1.433 -12.447 1.00 94.00 79 ASP A O 1
ATOM 621 N N . ARG A 1 80 ? 7.849 -1.222 -10.301 1.00 92.62 80 ARG A N 1
ATOM 622 C CA . ARG A 1 80 ? 8.133 0.226 -10.186 1.00 92.62 80 ARG A CA 1
ATOM 623 C C . ARG A 1 80 ? 9.621 0.503 -10.078 1.00 92.62 80 ARG A C 1
ATOM 625 O O . ARG A 1 80 ? 10.128 1.326 -10.833 1.00 92.62 80 ARG A O 1
ATOM 632 N N . ASP A 1 81 ? 10.308 -0.209 -9.191 1.00 93.19 81 ASP A N 1
ATOM 633 C CA . ASP A 1 81 ? 11.751 -0.064 -8.998 1.00 93.19 81 ASP A CA 1
ATOM 634 C C . ASP A 1 81 ? 12.487 -0.336 -10.314 1.00 93.19 81 ASP A C 1
ATOM 636 O O . ASP A 1 81 ? 13.286 0.479 -10.765 1.00 93.19 81 ASP A O 1
ATOM 640 N N . ALA A 1 82 ? 12.125 -1.419 -11.012 1.00 92.75 82 ALA A N 1
ATOM 641 C CA . ALA A 1 82 ? 12.687 -1.739 -12.322 1.00 92.75 82 ALA A CA 1
ATOM 642 C C . ALA A 1 82 ? 12.407 -0.654 -13.380 1.00 92.75 82 ALA A C 1
ATOM 644 O O . ALA A 1 82 ? 13.248 -0.402 -14.244 1.00 92.75 82 ALA A O 1
ATOM 645 N N . PHE A 1 83 ? 11.235 -0.011 -13.328 1.00 91.88 83 PHE A N 1
ATOM 646 C CA . PHE A 1 83 ? 10.895 1.098 -14.221 1.00 91.88 83 PHE A CA 1
ATOM 647 C C . PHE A 1 83 ? 11.771 2.328 -13.946 1.00 91.88 83 PHE A C 1
ATOM 649 O O . PHE A 1 83 ? 12.325 2.912 -14.880 1.00 91.88 83 PHE A O 1
ATOM 656 N N . VAL A 1 84 ? 11.924 2.706 -12.674 1.00 91.44 84 VAL A N 1
ATOM 657 C CA . VAL A 1 84 ? 12.770 3.832 -12.252 1.00 91.44 84 VAL A CA 1
ATOM 658 C C . VAL A 1 84 ? 14.230 3.569 -12.611 1.00 91.44 84 VAL A C 1
ATOM 660 O O . VAL A 1 84 ? 14.858 4.420 -13.240 1.00 91.44 84 VAL A O 1
ATOM 663 N N . ASP A 1 85 ? 14.740 2.373 -12.318 1.00 93.50 85 ASP A N 1
ATOM 664 C CA . ASP A 1 85 ? 16.107 1.967 -12.647 1.00 93.50 85 ASP A CA 1
ATOM 665 C C . ASP A 1 85 ? 16.391 2.090 -14.152 1.00 93.50 85 ASP A C 1
ATOM 667 O O . ASP A 1 85 ? 17.441 2.598 -14.555 1.00 93.50 85 ASP A O 1
ATOM 671 N N . ALA A 1 86 ? 15.460 1.663 -15.010 1.00 91.62 86 ALA A N 1
ATOM 672 C CA . ALA A 1 86 ? 15.609 1.804 -16.456 1.00 91.62 86 ALA A CA 1
ATOM 673 C C . ALA A 1 86 ? 15.673 3.283 -16.880 1.00 91.62 86 ALA A C 1
ATOM 675 O O . ALA A 1 86 ? 16.555 3.660 -17.657 1.00 91.62 86 ALA A O 1
ATOM 676 N N . LEU A 1 87 ? 14.815 4.146 -16.321 1.00 90.31 87 LEU A N 1
ATOM 677 C CA . LEU A 1 87 ? 14.857 5.588 -16.592 1.00 90.31 87 LEU A CA 1
ATOM 678 C C . LEU A 1 87 ? 16.181 6.226 -16.155 1.00 90.31 87 LEU A C 1
ATOM 680 O O . LEU A 1 87 ? 16.772 6.997 -16.917 1.00 90.31 87 LEU A O 1
ATOM 684 N N . GLU A 1 88 ? 16.668 5.897 -14.959 1.00 93.56 88 GLU A N 1
ATOM 685 C CA . GLU A 1 88 ? 17.933 6.419 -14.433 1.00 93.56 88 GLU A CA 1
ATOM 686 C C . GLU A 1 88 ? 19.136 6.000 -15.293 1.00 93.56 88 GLU A C 1
ATOM 688 O O . GLU A 1 88 ? 20.081 6.775 -15.477 1.00 93.56 88 GLU A O 1
ATOM 693 N N . ASN A 1 89 ? 19.072 4.809 -15.895 1.00 94.00 89 ASN A N 1
ATOM 694 C CA . ASN A 1 89 ? 20.102 4.283 -16.791 1.00 94.00 89 ASN A CA 1
ATOM 695 C C . ASN A 1 89 ? 19.927 4.695 -18.268 1.00 94.00 89 ASN A C 1
ATOM 697 O O . ASN A 1 89 ? 20.762 4.337 -19.101 1.00 94.00 89 ASN A O 1
ATOM 701 N N . ASN A 1 90 ? 18.924 5.518 -18.604 1.00 90.31 90 ASN A N 1
ATOM 702 C CA . ASN A 1 90 ? 18.543 5.875 -19.984 1.00 90.31 90 ASN A CA 1
ATOM 703 C C . ASN A 1 90 ? 18.200 4.653 -20.862 1.00 90.31 90 ASN A C 1
ATOM 705 O O . ASN A 1 90 ? 18.437 4.660 -22.075 1.00 90.31 90 ASN A O 1
ATOM 709 N N . GLU A 1 91 ? 17.667 3.600 -20.250 1.00 90.44 91 GLU A N 1
ATOM 710 C CA . GLU A 1 91 ? 17.126 2.426 -20.926 1.00 90.44 91 GLU A CA 1
ATOM 711 C C . GLU A 1 91 ? 15.630 2.626 -21.216 1.00 90.44 91 GLU A C 1
ATOM 713 O O . GLU A 1 91 ? 14.966 3.458 -20.600 1.00 90.44 91 GLU A O 1
ATOM 718 N N . ASP A 1 92 ? 15.094 1.889 -22.192 1.00 84.94 92 ASP A N 1
ATOM 719 C CA . ASP A 1 92 ? 13.649 1.849 -22.435 1.00 84.94 92 ASP A CA 1
ATOM 720 C C . ASP A 1 92 ? 13.006 0.951 -21.364 1.00 84.94 92 ASP A C 1
ATOM 722 O O . ASP A 1 92 ? 13.257 -0.259 -21.384 1.00 84.94 92 ASP A O 1
ATOM 726 N N . PRO A 1 93 ? 12.201 1.497 -20.431 1.00 79.00 93 PRO A N 1
ATOM 727 C CA . PRO A 1 93 ? 11.573 0.706 -19.375 1.00 79.00 93 PRO A CA 1
ATOM 728 C C . PRO A 1 93 ? 10.480 -0.242 -19.901 1.00 79.00 93 PRO A C 1
ATOM 730 O O . PRO A 1 93 ? 9.973 -1.079 -19.152 1.00 79.00 93 PRO A O 1
ATOM 733 N N . GLY A 1 94 ? 10.123 -0.136 -21.186 1.00 71.94 94 GLY A N 1
ATOM 734 C CA . GLY A 1 94 ? 9.040 -0.888 -21.799 1.00 71.94 94 GLY A CA 1
ATOM 735 C C . GLY A 1 94 ? 7.681 -0.189 -21.691 1.00 71.94 94 GLY A C 1
ATOM 736 O O . GLY A 1 94 ? 7.545 0.915 -21.160 1.00 71.94 94 GLY A O 1
ATOM 737 N N . ILE A 1 95 ? 6.668 -0.847 -22.267 1.00 58.28 95 ILE A N 1
ATOM 738 C CA . ILE A 1 95 ? 5.268 -0.391 -22.350 1.00 58.28 95 ILE A CA 1
ATOM 739 C C . ILE A 1 95 ? 4.378 -1.193 -21.409 1.00 58.28 95 ILE A C 1
ATOM 741 O O . ILE A 1 95 ? 4.597 -2.422 -21.299 1.00 58.28 95 ILE A O 1
#

pLDDT: mean 93.08, std 6.49, range [58.28, 98.31]

Radius of gyration: 15.05 Å; chains: 1; bounding box: 33×24×41 Å

Organism: NCBI:txid38284

Foldseek 3Di:
DDDPVCLVPVVVLQVVLVKDFQPPLDDPVCVVVVNRDPSNVVSVVVVCVVQVQWDWDADPVNRTIMIDHPVSVVVSVVLNVLQVVCVVVVHDSDD